Protein AF-A0A416FDQ7-F1 (afdb_monomer_lite)

Sequence (149 aa):
MKQRTRKKWMRQYKRKMKEKDTWDLSYNFARYVLPRLKRFRHVVNGHPVKDDVKTMDDWYKVLDKIILAFDYIVDADDWWIFNPEYDYTSGLHFGSEPTDKPGRSRCVITEEDWVAPVREKMNKEEQRRYEVIQEGLNLFAKWYMHLWW

Radius of gyration: 23.42 Å; chains: 1; bounding box: 60×24×66 Å

pLDDT: mean 86.21, std 9.96, range [53.75, 97.81]

Structure (mmCIF, N/CA/C/O backbone):
data_AF-A0A416FDQ7-F1
#
_entry.id   AF-A0A416FDQ7-F1
#
loop_
_atom_site.group_PDB
_atom_site.id
_atom_site.type_symbol
_atom_site.label_atom_id
_atom_site.label_alt_id
_atom_site.label_comp_id
_atom_site.label_asym_id
_atom_site.label_entity_id
_atom_site.label_seq_id
_atom_site.pdbx_PDB_ins_code
_atom_site.Cartn_x
_atom_site.Cartn_y
_atom_site.Cartn_z
_atom_site.occupancy
_atom_site.B_iso_or_equiv
_atom_site.auth_seq_id
_atom_site.auth_comp_id
_atom_site.auth_asym_id
_atom_site.auth_atom_id
_atom_site.pdbx_PDB_model_num
ATOM 1 N N . MET A 1 1 ? -19.639 9.659 -37.426 1.00 53.75 1 MET A N 1
ATOM 2 C CA . MET A 1 1 ? -20.151 8.619 -36.496 1.00 53.75 1 MET A CA 1
ATOM 3 C C . MET A 1 1 ? -21.623 8.920 -36.169 1.00 53.75 1 MET A C 1
ATOM 5 O O . MET A 1 1 ? -21.892 9.984 -35.625 1.00 53.75 1 MET A O 1
ATOM 9 N N . LYS A 1 2 ? -22.591 8.074 -36.575 1.00 70.31 2 LYS A N 1
ATOM 10 C CA . LYS A 1 2 ? -24.042 8.372 -36.468 1.00 70.31 2 LYS A CA 1
ATOM 11 C C . LYS A 1 2 ? -24.461 8.625 -35.004 1.00 70.31 2 LYS A C 1
ATOM 13 O O . LYS A 1 2 ? -24.099 7.874 -34.102 1.00 70.31 2 LYS A O 1
ATOM 18 N N . GLN A 1 3 ? -25.262 9.667 -34.770 1.00 67.12 3 GLN A N 1
ATOM 19 C CA . GLN A 1 3 ? -25.688 10.166 -33.446 1.00 67.12 3 GLN A CA 1
ATOM 20 C C . GLN A 1 3 ? -26.283 9.076 -32.524 1.00 67.12 3 GLN A C 1
ATOM 22 O O . GLN A 1 3 ? -26.074 9.087 -31.308 1.00 67.12 3 GLN A O 1
ATOM 27 N N . ARG A 1 4 ? -26.980 8.086 -33.105 1.00 66.19 4 ARG A N 1
ATOM 28 C CA . ARG A 1 4 ? -27.522 6.907 -32.402 1.00 66.19 4 ARG A CA 1
ATOM 29 C C . ARG A 1 4 ? -26.433 5.993 -31.836 1.00 66.19 4 ARG A C 1
ATOM 31 O O . ARG A 1 4 ? -26.561 5.528 -30.706 1.00 66.19 4 ARG A O 1
ATOM 38 N N . THR A 1 5 ? -25.354 5.771 -32.582 1.00 72.00 5 THR A N 1
ATOM 39 C CA . THR A 1 5 ? -24.224 4.934 -32.158 1.00 72.00 5 THR A CA 1
ATOM 40 C C . THR A 1 5 ? -23.496 5.573 -30.978 1.00 72.00 5 THR A C 1
ATOM 42 O O . THR A 1 5 ? -23.199 4.884 -30.007 1.00 72.00 5 THR A O 1
ATOM 45 N N . ARG A 1 6 ? -23.334 6.907 -30.996 1.00 73.25 6 ARG A N 1
ATOM 46 C CA . ARG A 1 6 ? -22.774 7.688 -29.879 1.00 73.25 6 ARG A CA 1
ATOM 47 C C . ARG A 1 6 ? -23.649 7.612 -28.623 1.00 73.25 6 ARG A C 1
ATOM 49 O O . ARG A 1 6 ? -23.128 7.352 -27.546 1.00 73.25 6 ARG A O 1
ATOM 56 N N . LYS A 1 7 ? -24.978 7.760 -28.734 1.00 75.75 7 LYS A N 1
ATOM 57 C CA . LYS A 1 7 ? -25.898 7.611 -27.582 1.00 75.75 7 LYS A CA 1
ATOM 58 C C . LYS A 1 7 ? -25.881 6.196 -26.985 1.00 75.75 7 LYS A C 1
ATOM 60 O O . LYS A 1 7 ? -25.921 6.063 -25.764 1.00 75.75 7 LYS A O 1
ATOM 65 N N . LYS A 1 8 ? -25.800 5.149 -27.817 1.00 76.88 8 LYS A N 1
ATOM 66 C CA . LYS A 1 8 ? -25.683 3.752 -27.357 1.00 76.88 8 LYS A CA 1
ATOM 67 C C . LYS A 1 8 ? -24.354 3.516 -26.631 1.00 76.88 8 LYS A C 1
ATOM 69 O O . LYS A 1 8 ? -24.367 2.962 -25.538 1.00 76.88 8 LYS A O 1
ATOM 74 N N . TRP A 1 9 ? -23.250 4.024 -27.184 1.00 69.44 9 TRP A N 1
ATOM 75 C CA . TRP A 1 9 ? -21.930 4.006 -26.546 1.00 69.44 9 TRP A CA 1
ATOM 76 C C . TRP A 1 9 ? -21.925 4.726 -25.197 1.00 69.44 9 TRP A C 1
ATOM 78 O O . TRP A 1 9 ? -21.516 4.139 -24.207 1.00 69.44 9 TRP A O 1
ATOM 88 N N . MET A 1 10 ? -22.463 5.946 -25.120 1.00 66.19 10 MET A N 1
ATOM 89 C CA . MET A 1 10 ? -22.531 6.719 -23.872 1.00 66.19 10 MET A CA 1
ATOM 90 C C . MET A 1 10 ? -23.371 6.023 -22.792 1.00 66.19 10 MET A C 1
ATOM 92 O O . MET A 1 10 ? -22.987 6.016 -21.625 1.00 66.19 10 MET A O 1
ATOM 96 N N . ARG A 1 11 ? -24.500 5.401 -23.166 1.00 70.00 11 ARG A N 1
ATOM 97 C CA . ARG A 1 11 ? -25.326 4.609 -22.236 1.00 70.00 11 ARG A CA 1
ATOM 98 C C . ARG A 1 11 ? -24.607 3.348 -21.760 1.00 70.00 11 ARG A C 1
ATOM 100 O O . ARG A 1 11 ? -24.705 3.009 -20.589 1.00 70.00 11 ARG A O 1
ATOM 107 N N . GLN A 1 12 ? -23.876 2.669 -22.643 1.00 64.81 12 GLN A N 1
ATOM 108 C CA . GLN A 1 12 ? -23.105 1.478 -22.288 1.00 64.81 12 GLN A CA 1
ATOM 109 C C . GLN A 1 12 ? -21.880 1.827 -21.429 1.00 64.81 12 GLN A C 1
ATOM 111 O O . GLN A 1 12 ? -21.561 1.084 -20.511 1.00 64.81 12 GLN A O 1
ATOM 116 N N . TYR A 1 13 ? -21.240 2.970 -21.683 1.00 64.62 13 TYR A N 1
ATOM 117 C CA . TYR A 1 13 ? -20.099 3.480 -20.924 1.00 64.62 13 TYR A CA 1
ATOM 118 C C . TYR A 1 13 ? -20.504 3.896 -19.504 1.00 64.62 13 TYR A C 1
ATOM 120 O O . TYR A 1 13 ? -19.911 3.422 -18.541 1.00 64.62 13 TYR A O 1
ATOM 128 N N . LYS A 1 14 ? -21.604 4.655 -19.358 1.00 61.00 14 LYS A N 1
ATOM 129 C CA . LYS A 1 14 ? -22.192 4.984 -18.044 1.00 61.00 14 LYS A CA 1
ATOM 130 C C . LYS A 1 14 ? -22.604 3.753 -17.232 1.00 61.00 14 LYS A C 1
ATOM 132 O O . LYS A 1 14 ? -22.630 3.820 -16.017 1.00 61.00 14 LYS A O 1
ATOM 137 N N . ARG A 1 15 ? -22.930 2.635 -17.891 1.00 61.50 15 ARG A N 1
ATOM 138 C CA . ARG A 1 15 ? -23.296 1.373 -17.225 1.00 61.50 15 ARG A CA 1
ATOM 139 C C . ARG A 1 15 ? -22.093 0.482 -16.891 1.00 61.50 15 ARG A C 1
ATOM 141 O O . ARG A 1 15 ? -22.276 -0.532 -16.227 1.00 61.50 15 ARG A O 1
ATOM 148 N N . LYS A 1 16 ? -20.901 0.800 -17.413 1.00 63.09 16 LYS A N 1
ATOM 149 C CA . LYS A 1 16 ? -19.674 0.001 -17.250 1.00 63.09 16 LYS A CA 1
ATOM 150 C C . LYS A 1 16 ? -18.787 0.474 -16.102 1.00 63.09 16 LYS A C 1
ATOM 152 O O . LYS A 1 16 ? -18.101 -0.366 -15.539 1.00 63.09 16 LYS A O 1
ATOM 157 N N . MET A 1 17 ? -18.803 1.762 -15.766 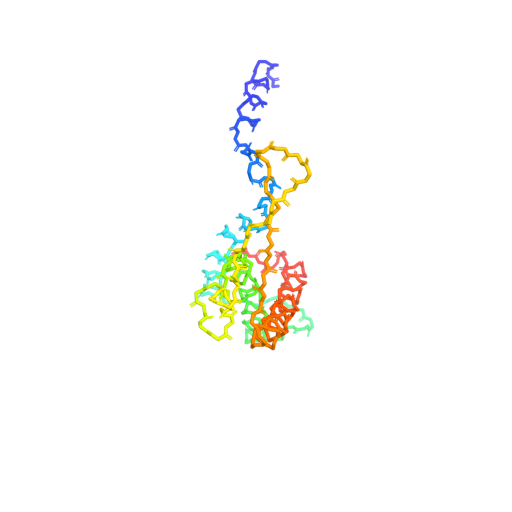1.00 64.69 17 MET A N 1
ATOM 158 C CA . MET A 1 17 ? -18.159 2.255 -14.548 1.00 64.69 17 MET A CA 1
ATOM 159 C C . MET A 1 17 ? -19.136 2.065 -13.399 1.00 64.69 17 MET A C 1
ATOM 161 O O . MET A 1 17 ? -20.149 2.762 -13.335 1.00 64.69 17 MET A O 1
ATOM 165 N N . LYS A 1 18 ? -18.891 1.065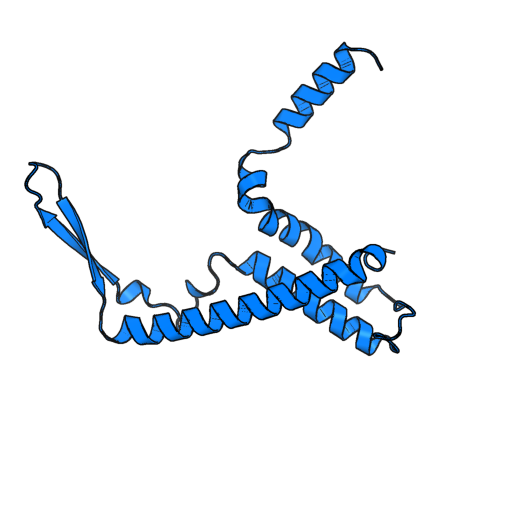 -12.550 1.00 70.81 18 LYS A N 1
ATOM 166 C CA . LYS A 1 18 ? -19.693 0.920 -11.338 1.00 70.81 18 LYS A CA 1
ATOM 167 C C . LYS A 1 18 ? -19.286 2.054 -10.412 1.00 70.81 18 LYS A C 1
ATOM 169 O O . LYS A 1 18 ? -18.103 2.349 -10.307 1.00 70.81 18 LYS A O 1
ATOM 174 N N . GLU A 1 19 ? -20.246 2.671 -9.735 1.00 71.56 19 GLU A N 1
ATOM 175 C CA . GLU A 1 19 ? -19.952 3.775 -8.815 1.00 71.56 19 GLU A CA 1
ATOM 176 C C . GLU A 1 19 ? -18.919 3.353 -7.770 1.00 71.56 19 GLU A C 1
ATOM 178 O O . GLU A 1 19 ? -17.971 4.081 -7.552 1.00 71.56 19 GLU A O 1
ATOM 183 N N . LYS A 1 20 ? -18.980 2.122 -7.247 1.00 71.56 20 LYS A N 1
ATOM 184 C CA . LYS A 1 20 ? -17.946 1.578 -6.346 1.00 71.56 20 LYS A CA 1
ATOM 185 C C . LYS A 1 20 ? -16.508 1.656 -6.889 1.00 71.56 20 LYS A C 1
ATOM 187 O O . LYS A 1 20 ? -15.577 1.843 -6.120 1.00 71.56 20 LYS A O 1
ATOM 192 N N . ASP A 1 21 ? -16.321 1.586 -8.208 1.00 72.25 21 ASP A N 1
ATOM 193 C CA . ASP A 1 21 ? -14.995 1.664 -8.826 1.00 72.25 21 ASP A CA 1
ATOM 194 C C . ASP A 1 21 ? -14.405 3.089 -8.729 1.00 72.25 21 ASP A C 1
ATOM 196 O O . ASP A 1 21 ? -13.208 3.266 -8.942 1.00 72.25 21 ASP A O 1
ATOM 200 N N . THR A 1 22 ? -15.222 4.109 -8.412 1.00 73.31 22 THR A N 1
ATOM 201 C CA . THR A 1 22 ? -14.753 5.481 -8.154 1.00 73.31 22 THR A CA 1
ATOM 202 C C . THR A 1 22 ? -14.335 5.715 -6.707 1.00 73.31 22 THR A C 1
ATOM 204 O O . THR A 1 22 ? -13.530 6.608 -6.472 1.00 73.31 22 THR A O 1
ATOM 207 N N . TRP A 1 23 ? -14.870 4.942 -5.756 1.00 74.81 23 TRP A N 1
ATOM 208 C CA . TRP A 1 23 ? 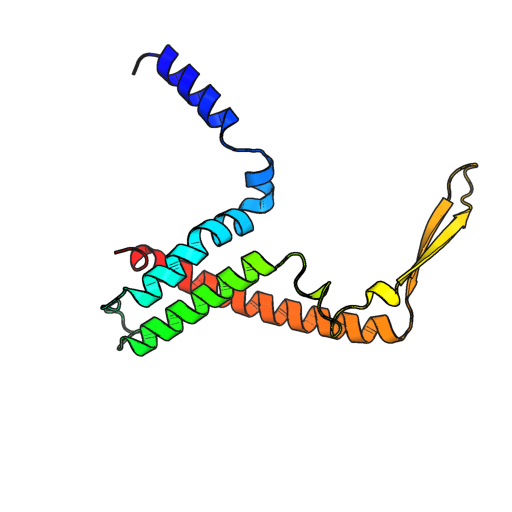-14.516 5.053 -4.334 1.00 74.81 23 TRP A CA 1
ATOM 209 C C . TRP A 1 23 ? -13.232 4.268 -4.032 1.00 74.81 23 TRP A C 1
ATOM 211 O O . TRP A 1 23 ? -12.353 4.791 -3.359 1.00 74.81 23 TRP A O 1
ATOM 221 N N . ASP A 1 24 ? -13.053 3.107 -4.675 1.00 81.69 24 ASP A N 1
ATOM 222 C CA . ASP A 1 24 ? -11.900 2.215 -4.458 1.00 81.69 24 ASP A CA 1
ATOM 223 C C . ASP A 1 24 ? -10.938 2.206 -5.657 1.00 81.69 24 ASP A C 1
ATOM 225 O O . ASP A 1 24 ? -10.415 1.163 -6.069 1.00 81.69 24 ASP A O 1
ATOM 229 N N . LEU A 1 25 ? -10.758 3.353 -6.319 1.00 86.75 25 LEU A N 1
ATOM 230 C CA . LEU A 1 25 ? -9.999 3.404 -7.572 1.00 86.75 25 LEU A CA 1
ATOM 231 C C . LEU A 1 25 ? -8.532 3.000 -7.375 1.00 86.75 25 LEU A C 1
ATOM 233 O O . LEU A 1 25 ? -7.992 2.273 -8.207 1.00 86.75 25 LEU A O 1
ATOM 237 N N . SER A 1 26 ? -7.900 3.438 -6.283 1.00 88.00 26 SER A N 1
ATOM 238 C CA . SER A 1 26 ? -6.518 3.085 -5.930 1.00 88.00 26 SER A CA 1
ATOM 239 C C . SER A 1 26 ? -6.347 1.573 -5.785 1.00 88.00 26 SER A C 1
ATOM 241 O O . SER A 1 26 ? -5.481 0.994 -6.440 1.00 88.00 26 SER A O 1
ATOM 243 N N . TYR A 1 27 ? -7.225 0.925 -5.017 1.00 89.69 27 TYR A N 1
ATOM 244 C CA . TYR A 1 27 ? -7.255 -0.526 -4.838 1.00 89.69 27 TYR A CA 1
ATOM 245 C C . TYR A 1 27 ? -7.482 -1.256 -6.165 1.00 89.69 27 TYR A C 1
ATOM 247 O O . TYR A 1 27 ? -6.715 -2.143 -6.541 1.00 89.69 27 TYR A O 1
ATOM 255 N N . ASN A 1 28 ? -8.507 -0.867 -6.930 1.00 89.56 28 ASN A N 1
ATOM 256 C CA . ASN A 1 28 ? -8.829 -1.524 -8.198 1.00 89.56 28 ASN A CA 1
ATOM 257 C C . ASN A 1 28 ? -7.702 -1.374 -9.227 1.00 89.56 28 ASN A C 1
ATOM 259 O O . ASN A 1 28 ? -7.391 -2.325 -9.953 1.00 89.56 28 ASN A O 1
ATOM 263 N N . PHE A 1 29 ? -7.078 -0.197 -9.277 1.00 90.94 29 PHE A N 1
ATOM 264 C CA . PHE A 1 29 ? -5.911 0.064 -10.105 1.00 90.94 29 PHE A CA 1
ATOM 265 C C . PHE A 1 29 ? -4.725 -0.794 -9.666 1.00 90.94 29 PHE A C 1
ATOM 267 O O . PHE A 1 29 ? -4.142 -1.494 -10.497 1.00 90.94 29 PHE A O 1
ATOM 274 N N . ALA A 1 30 ? -4.415 -0.818 -8.368 1.00 93.94 30 ALA A N 1
ATOM 275 C CA . ALA A 1 30 ? -3.313 -1.605 -7.838 1.00 93.94 30 ALA A CA 1
ATOM 276 C C . ALA A 1 30 ? -3.505 -3.100 -8.108 1.00 93.94 30 ALA A C 1
ATOM 278 O O . ALA A 1 30 ? -2.623 -3.746 -8.673 1.00 93.94 30 ALA A O 1
ATOM 279 N N . ARG A 1 31 ? -4.706 -3.626 -7.848 1.00 92.62 31 ARG A N 1
ATOM 280 C CA . ARG A 1 31 ? -5.085 -5.017 -8.122 1.00 92.62 31 ARG A CA 1
ATOM 281 C C . ARG A 1 31 ? -4.940 -5.392 -9.598 1.00 92.62 31 ARG A C 1
ATOM 283 O O . ARG A 1 31 ? -4.625 -6.535 -9.924 1.00 92.62 31 ARG A O 1
ATOM 290 N N . TYR A 1 32 ? -5.175 -4.448 -10.508 1.00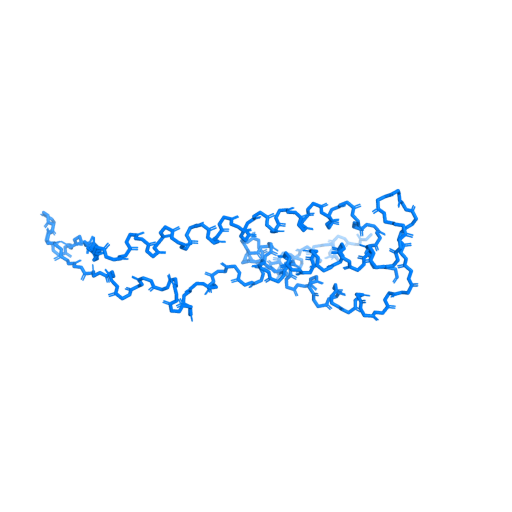 92.94 32 TYR A N 1
ATOM 291 C CA . TYR A 1 32 ? -4.984 -4.665 -11.941 1.00 92.94 32 TYR A CA 1
ATOM 292 C C . TYR A 1 32 ? -3.502 -4.640 -12.348 1.00 92.94 32 TYR A C 1
ATOM 294 O O . TYR A 1 32 ? -3.059 -5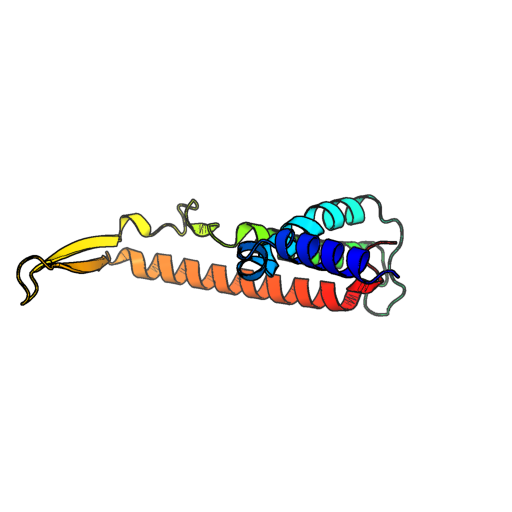.471 -13.146 1.00 92.94 32 TYR A O 1
ATOM 302 N N . VAL A 1 33 ? -2.730 -3.692 -11.823 1.00 95.38 33 VAL A N 1
ATOM 303 C CA . VAL A 1 33 ? -1.332 -3.454 -12.209 1.00 95.38 33 VAL A CA 1
ATOM 304 C C . VAL A 1 33 ? -0.376 -4.476 -11.583 1.00 95.38 33 VAL A C 1
ATOM 306 O O . VAL A 1 33 ? 0.514 -4.980 -12.267 1.00 95.38 33 VAL A O 1
ATOM 309 N N . LEU A 1 34 ? -0.595 -4.854 -10.326 1.00 96.12 34 LEU A N 1
ATOM 310 C CA . LEU A 1 34 ? 0.264 -5.739 -9.537 1.00 96.12 34 LEU A CA 1
ATOM 311 C C . LEU A 1 34 ? 0.654 -7.065 -10.226 1.00 96.12 34 LEU A C 1
ATOM 313 O O . LEU A 1 34 ? 1.853 -7.331 -10.351 1.00 96.12 34 LEU A O 1
ATOM 317 N N . PRO A 1 35 ? -0.276 -7.902 -10.736 1.00 96.62 35 PRO A N 1
ATOM 318 C CA . PRO A 1 35 ? 0.109 -9.155 -11.393 1.00 96.62 35 PRO A CA 1
ATOM 319 C C . PRO A 1 35 ? 0.947 -8.922 -12.657 1.00 96.62 35 PRO A C 1
ATOM 321 O O . PRO A 1 35 ? 1.796 -9.744 -13.006 1.00 96.62 35 PRO A O 1
ATOM 324 N N . ARG A 1 36 ? 0.747 -7.785 -13.335 1.00 95.75 36 ARG A N 1
ATOM 325 C CA . ARG A 1 36 ? 1.530 -7.407 -14.515 1.00 95.75 36 ARG A CA 1
ATOM 326 C C . ARG A 1 36 ? 2.928 -6.973 -14.109 1.00 95.75 36 ARG A C 1
ATOM 328 O O . ARG A 1 36 ? 3.867 -7.400 -14.764 1.00 95.75 36 ARG A O 1
ATOM 335 N N . LEU A 1 37 ? 3.081 -6.210 -13.023 1.00 96.00 37 LEU A N 1
ATOM 336 C CA . LEU A 1 37 ? 4.395 -5.827 -12.494 1.00 96.00 37 LEU A CA 1
ATOM 337 C C . LEU A 1 37 ? 5.199 -7.066 -12.096 1.00 96.00 37 LEU A C 1
ATOM 339 O O . LEU A 1 37 ? 6.349 -7.209 -12.505 1.00 96.00 37 LEU A O 1
ATOM 343 N N . LYS A 1 38 ? 4.564 -8.005 -11.380 1.00 95.81 38 LYS A N 1
ATOM 344 C CA . LYS A 1 38 ? 5.178 -9.289 -11.020 1.00 95.81 38 LYS A CA 1
ATOM 345 C C . LYS A 1 38 ? 5.620 -10.044 -12.271 1.00 95.81 38 LYS A C 1
ATOM 347 O O . LYS A 1 38 ? 6.775 -10.446 -12.355 1.00 95.81 38 LYS A O 1
ATOM 352 N N . ARG A 1 39 ? 4.760 -10.181 -13.287 1.00 95.06 39 ARG A N 1
ATOM 353 C CA . ARG A 1 39 ? 5.144 -10.831 -14.551 1.00 95.06 39 ARG A CA 1
ATOM 354 C C . ARG A 1 39 ? 6.281 -10.095 -15.261 1.00 95.06 39 ARG A C 1
ATOM 356 O O . ARG A 1 39 ? 7.223 -10.747 -15.694 1.00 95.06 39 ARG A O 1
ATOM 363 N N . PHE A 1 40 ? 6.196 -8.773 -15.362 1.00 94.06 40 PHE A N 1
ATOM 364 C CA . PHE A 1 40 ? 7.188 -7.915 -16.003 1.00 94.06 40 PHE A CA 1
ATOM 365 C C . PHE A 1 40 ? 8.567 -8.104 -15.379 1.00 94.06 40 PHE A C 1
ATOM 367 O O . PHE A 1 40 ? 9.528 -8.368 -16.094 1.00 94.06 40 PHE A O 1
ATOM 374 N N . ARG A 1 41 ? 8.639 -8.106 -14.045 1.00 93.94 41 ARG A N 1
ATOM 375 C CA . ARG A 1 41 ? 9.868 -8.388 -13.305 1.00 93.94 41 ARG A CA 1
ATOM 376 C C . ARG A 1 41 ? 10.508 -9.738 -13.673 1.00 93.94 41 ARG A C 1
ATOM 378 O O . ARG A 1 41 ? 11.727 -9.839 -13.689 1.00 93.94 41 ARG A O 1
ATOM 385 N N . HIS A 1 42 ? 9.724 -10.763 -13.997 1.00 92.50 42 HIS A N 1
ATOM 386 C CA . HIS A 1 42 ? 10.274 -12.071 -14.372 1.00 92.50 42 HIS A CA 1
ATOM 387 C C . HIS A 1 42 ? 10.754 -12.146 -15.827 1.00 92.50 42 HIS A C 1
ATOM 389 O O . HIS A 1 42 ? 11.621 -12.957 -16.133 1.00 92.50 42 HIS A O 1
ATOM 395 N N . VAL A 1 43 ? 10.157 -11.370 -16.737 1.00 92.12 43 VAL A N 1
ATOM 396 C CA . VAL A 1 43 ? 10.425 -11.482 -18.186 1.00 92.12 43 VAL A CA 1
ATOM 397 C C . VAL A 1 43 ? 11.383 -10.422 -18.711 1.00 92.12 43 VAL A C 1
ATOM 399 O O . VAL A 1 43 ? 11.934 -10.580 -19.796 1.00 92.12 43 VAL A O 1
ATOM 402 N N . VAL A 1 44 ? 11.550 -9.328 -17.972 1.00 90.81 44 VAL A N 1
ATOM 403 C CA . VAL A 1 44 ? 12.398 -8.217 -18.378 1.00 90.81 44 VAL A CA 1
ATOM 404 C C . VAL A 1 44 ? 13.862 -8.651 -18.461 1.00 90.81 44 VAL A C 1
ATOM 406 O O . VAL A 1 44 ? 14.415 -9.225 -17.529 1.00 90.81 44 VAL A O 1
ATOM 409 N N . ASN A 1 45 ? 14.498 -8.347 -19.588 1.00 86.31 45 ASN A N 1
ATOM 410 C CA . ASN A 1 45 ? 15.905 -8.648 -19.861 1.00 86.31 45 ASN A CA 1
ATOM 411 C C . ASN A 1 45 ? 16.743 -7.387 -20.142 1.00 86.31 45 ASN A C 1
ATOM 413 O O . ASN A 1 45 ? 17.904 -7.497 -20.527 1.00 86.31 45 ASN A O 1
ATOM 417 N N . GLY A 1 46 ? 16.160 -6.202 -19.951 1.00 84.50 46 GLY A N 1
ATOM 418 C CA . GLY A 1 46 ? 16.814 -4.913 -20.137 1.00 84.50 46 GLY A CA 1
ATOM 419 C C . GLY A 1 46 ? 16.423 -3.922 -19.047 1.00 84.50 46 GLY A C 1
ATOM 420 O O . GLY A 1 46 ? 15.366 -4.040 -18.428 1.00 84.50 46 GLY A O 1
ATOM 421 N N . HIS A 1 47 ? 17.288 -2.942 -18.808 1.00 88.56 47 HIS A N 1
ATOM 422 C CA . HIS A 1 47 ? 17.018 -1.848 -17.886 1.00 88.56 47 HIS A CA 1
ATOM 423 C C . HIS A 1 47 ? 17.013 -0.518 -18.640 1.00 88.56 47 HIS A C 1
ATOM 425 O O . HIS A 1 47 ? 17.620 -0.401 -19.710 1.00 88.56 47 HIS A O 1
ATOM 431 N N . PRO A 1 48 ? 16.349 0.509 -18.096 1.00 86.38 48 PRO A N 1
ATOM 432 C CA . PRO A 1 48 ? 16.435 1.848 -18.651 1.00 86.38 48 PRO A CA 1
ATOM 433 C C . PRO A 1 48 ? 17.877 2.365 -18.590 1.00 86.38 48 PRO A C 1
ATOM 435 O O . PRO A 1 48 ? 18.542 2.228 -17.563 1.00 86.38 48 PRO A O 1
ATOM 438 N N . VAL A 1 49 ? 18.342 3.013 -19.660 1.00 77.31 49 VAL A N 1
ATOM 439 C CA . VAL A 1 49 ? 19.620 3.740 -19.660 1.00 77.31 49 VAL A CA 1
ATOM 440 C C . VAL A 1 49 ? 19.379 5.123 -19.051 1.00 77.31 49 VAL A C 1
ATOM 442 O O . VAL A 1 49 ? 19.050 6.077 -19.753 1.00 77.31 49 VAL A O 1
ATOM 445 N N . LYS A 1 50 ? 19.458 5.215 -17.722 1.00 77.38 50 LYS A N 1
ATOM 446 C CA . LYS A 1 50 ? 19.362 6.466 -16.953 1.00 77.38 50 LYS A CA 1
ATOM 447 C C . LYS A 1 50 ? 20.362 6.430 -15.802 1.00 77.38 50 LYS A C 1
ATOM 449 O O . LYS A 1 50 ? 20.656 5.358 -15.283 1.00 77.38 50 LYS A O 1
ATOM 454 N N . ASP A 1 51 ? 20.822 7.602 -15.374 1.00 71.69 51 ASP A N 1
ATOM 455 C CA . ASP A 1 51 ? 21.933 7.744 -14.420 1.00 71.69 51 ASP A CA 1
ATOM 456 C C . ASP A 1 51 ? 21.726 7.003 -13.085 1.00 71.69 51 ASP A C 1
ATOM 458 O O . ASP A 1 51 ? 22.691 6.516 -12.491 1.00 71.69 51 ASP A O 1
ATOM 462 N N . ASP A 1 52 ? 20.470 6.859 -12.650 1.00 79.50 52 ASP A N 1
ATOM 463 C CA . ASP A 1 52 ? 20.098 6.210 -11.387 1.00 79.50 52 ASP A CA 1
ATOM 464 C C . ASP A 1 52 ? 20.088 4.671 -11.440 1.00 79.50 52 ASP A C 1
ATOM 466 O O . ASP A 1 52 ? 20.057 4.025 -10.395 1.00 79.50 52 ASP A O 1
ATOM 470 N N . VAL A 1 53 ? 20.066 4.068 -12.634 1.00 85.56 53 VAL A N 1
ATOM 471 C CA . VAL A 1 53 ? 19.969 2.611 -12.831 1.00 85.56 53 VAL A CA 1
ATOM 472 C C . VAL A 1 53 ? 21.041 2.189 -13.825 1.00 85.56 53 VAL A C 1
ATOM 474 O O . VAL A 1 53 ? 20.859 2.249 -15.041 1.00 85.56 53 VAL A O 1
ATOM 477 N N . LYS A 1 54 ? 22.188 1.772 -13.287 1.00 85.06 54 LYS A N 1
ATOM 478 C CA . LYS A 1 54 ? 23.368 1.406 -14.084 1.00 85.06 54 LYS A CA 1
ATOM 479 C C . LYS A 1 54 ? 23.400 -0.075 -14.430 1.00 85.06 54 LYS A C 1
ATOM 481 O O . LYS A 1 54 ? 24.054 -0.457 -15.394 1.00 85.06 54 LYS A O 1
ATOM 486 N N . THR A 1 55 ? 22.716 -0.896 -13.638 1.00 90.06 55 THR A N 1
ATOM 487 C CA . THR A 1 55 ? 22.703 -2.349 -13.785 1.00 90.06 55 THR A CA 1
ATOM 488 C C . THR A 1 55 ? 21.280 -2.903 -13.774 1.00 90.06 55 THR A C 1
ATOM 490 O O . THR A 1 55 ? 20.342 -2.272 -13.282 1.00 90.06 55 THR A O 1
ATOM 493 N N . MET A 1 56 ? 21.124 -4.133 -14.270 1.00 91.00 56 MET A N 1
ATOM 494 C CA . MET A 1 56 ? 19.871 -4.885 -14.131 1.00 91.00 56 MET A CA 1
ATOM 495 C C . MET A 1 56 ? 19.480 -5.112 -12.667 1.00 91.00 56 MET A C 1
ATOM 497 O O . MET A 1 56 ? 18.296 -5.113 -12.350 1.00 91.00 56 MET A O 1
ATOM 501 N N . ASP A 1 57 ? 20.456 -5.282 -11.774 1.00 92.19 57 ASP A N 1
ATOM 502 C CA . ASP A 1 57 ? 20.195 -5.477 -10.346 1.00 92.19 57 ASP A CA 1
ATOM 503 C C . ASP A 1 57 ? 19.586 -4.220 -9.708 1.00 92.19 57 ASP A C 1
ATOM 505 O O . ASP A 1 57 ? 18.608 -4.298 -8.965 1.00 92.19 57 ASP A O 1
ATOM 509 N N . ASP A 1 58 ? 20.084 -3.038 -10.078 1.00 92.44 58 ASP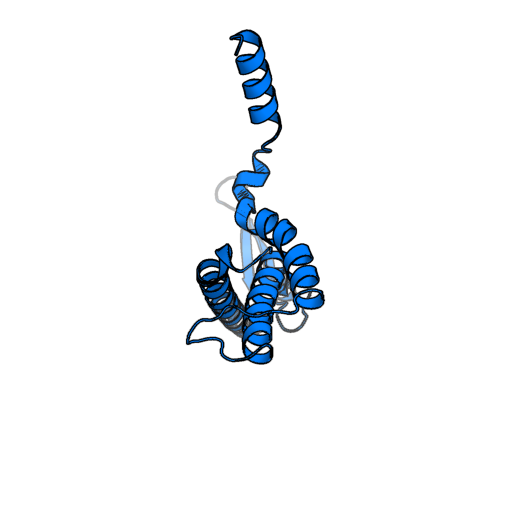 A N 1
ATOM 510 C CA . ASP A 1 58 ? 19.495 -1.769 -9.639 1.00 92.44 58 ASP A CA 1
ATOM 511 C C . ASP A 1 58 ? 18.061 -1.616 -10.151 1.00 92.44 58 ASP A C 1
ATOM 513 O O . ASP A 1 58 ? 17.177 -1.153 -9.426 1.00 92.44 58 ASP A O 1
ATOM 517 N N . TRP A 1 59 ? 17.801 -2.072 -11.378 1.00 93.62 59 TRP A N 1
ATOM 518 C CA . TRP A 1 59 ? 16.454 -2.068 -11.932 1.00 93.62 59 TRP A CA 1
ATOM 519 C C . TRP A 1 59 ? 15.518 -3.011 -11.176 1.00 93.62 59 TRP A C 1
ATOM 521 O O . TRP A 1 59 ? 14.391 -2.640 -10.853 1.00 93.62 59 TRP A O 1
ATOM 531 N N . TYR A 1 60 ? 15.993 -4.203 -10.823 1.00 94.69 60 TYR A N 1
ATOM 532 C CA . TYR A 1 60 ? 15.240 -5.143 -10.003 1.00 94.69 60 TYR A CA 1
ATOM 533 C C . TYR A 1 60 ? 14.895 -4.582 -8.628 1.00 94.69 60 TYR A C 1
ATOM 535 O O . TYR A 1 60 ? 13.746 -4.709 -8.213 1.00 94.69 60 TYR A O 1
ATOM 543 N N . LYS A 1 61 ? 15.822 -3.877 -7.972 1.00 95.44 61 LYS A N 1
ATOM 544 C CA . LYS A 1 61 ? 15.543 -3.195 -6.697 1.00 95.44 61 LYS A CA 1
ATOM 545 C C . LYS A 1 61 ? 14.440 -2.152 -6.838 1.00 95.44 61 LYS A C 1
ATOM 547 O O . LYS A 1 61 ? 13.569 -2.056 -5.977 1.00 95.44 61 LYS A O 1
ATOM 552 N N . VAL A 1 62 ? 14.454 -1.376 -7.922 1.00 95.56 62 VAL A N 1
ATOM 553 C CA . VAL A 1 62 ? 13.390 -0.403 -8.206 1.00 95.56 62 VAL A CA 1
ATOM 554 C C . VAL A 1 62 ? 12.052 -1.113 -8.419 1.00 95.56 62 VAL A C 1
ATOM 556 O O . VAL A 1 62 ? 11.050 -0.711 -7.827 1.00 95.56 62 VAL A O 1
ATOM 559 N N . LEU A 1 63 ? 12.030 -2.183 -9.217 1.00 95.88 63 LEU A N 1
ATOM 560 C CA . LEU A 1 63 ? 10.822 -2.968 -9.465 1.00 95.88 63 LEU A CA 1
ATOM 561 C C . LEU A 1 63 ? 10.270 -3.601 -8.186 1.00 95.88 63 LEU A C 1
ATOM 563 O O . LEU A 1 63 ? 9.060 -3.568 -7.986 1.00 95.88 63 LEU A O 1
ATOM 567 N N . ASP A 1 64 ? 11.125 -4.121 -7.308 1.00 97.31 64 ASP A N 1
ATOM 568 C CA . ASP A 1 64 ? 10.708 -4.721 -6.038 1.00 97.31 64 ASP A CA 1
ATOM 569 C C . ASP A 1 64 ? 10.077 -3.700 -5.098 1.00 97.31 64 ASP A C 1
ATOM 571 O O . ASP A 1 64 ? 9.046 -3.986 -4.495 1.00 97.31 64 ASP A O 1
ATOM 575 N N . LYS A 1 65 ? 10.617 -2.478 -5.037 1.00 97.81 65 LYS A N 1
ATOM 576 C CA . LYS A 1 65 ? 10.006 -1.383 -4.269 1.00 97.81 65 LYS A CA 1
ATOM 577 C C . LYS A 1 65 ? 8.629 -0.996 -4.807 1.00 97.81 65 LYS A C 1
ATOM 579 O O . LYS A 1 65 ? 7.698 -0.797 -4.030 1.00 97.81 65 LYS A O 1
ATOM 584 N N . ILE A 1 66 ? 8.482 -0.922 -6.131 1.00 97.31 66 ILE A N 1
ATOM 585 C CA . ILE A 1 66 ? 7.186 -0.657 -6.770 1.00 97.31 66 ILE A CA 1
ATOM 586 C C . ILE A 1 66 ? 6.207 -1.802 -6.471 1.00 97.31 66 ILE A C 1
ATOM 588 O O . ILE A 1 66 ? 5.073 -1.549 -6.076 1.00 97.31 66 ILE A O 1
ATOM 592 N N . ILE A 1 67 ? 6.627 -3.060 -6.639 1.00 97.19 67 ILE A N 1
ATOM 593 C CA . ILE A 1 67 ? 5.780 -4.233 -6.384 1.00 97.19 67 ILE A CA 1
ATOM 594 C C . ILE A 1 67 ? 5.333 -4.262 -4.923 1.00 97.19 67 ILE A C 1
ATOM 596 O O . ILE A 1 67 ? 4.144 -4.441 -4.678 1.00 97.19 67 ILE A O 1
ATOM 600 N N . LEU A 1 68 ? 6.245 -4.021 -3.978 1.00 97.00 68 LEU A N 1
ATOM 601 C CA . LEU A 1 68 ? 5.944 -3.989 -2.548 1.00 97.00 68 LEU A CA 1
ATOM 602 C C . LEU A 1 68 ? 4.899 -2.920 -2.204 1.00 97.00 68 LEU A C 1
ATOM 604 O O . LEU A 1 68 ? 3.950 -3.203 -1.479 1.00 97.00 68 LEU A O 1
ATOM 608 N N . ALA A 1 69 ? 5.028 -1.714 -2.765 1.00 96.62 69 ALA A N 1
ATOM 609 C CA . ALA A 1 69 ? 4.034 -0.660 -2.579 1.00 96.62 69 ALA A CA 1
ATOM 610 C C . ALA A 1 69 ? 2.648 -1.074 -3.099 1.00 96.62 69 ALA A C 1
ATOM 612 O O . ALA A 1 69 ? 1.645 -0.859 -2.425 1.00 96.62 69 ALA A O 1
ATOM 613 N N . PHE A 1 70 ? 2.580 -1.697 -4.278 1.00 95.56 70 PHE A N 1
ATOM 614 C CA . PHE A 1 70 ? 1.316 -2.183 -4.836 1.00 95.56 70 PHE A CA 1
ATOM 615 C C . PHE A 1 70 ? 0.738 -3.369 -4.053 1.00 95.56 70 PHE A C 1
ATOM 617 O O . PHE A 1 70 ? -0.482 -3.452 -3.932 1.00 95.56 70 PHE A O 1
ATOM 624 N N . ASP A 1 71 ? 1.579 -4.256 -3.512 1.00 94.75 71 ASP A N 1
ATOM 625 C CA . ASP A 1 71 ? 1.149 -5.321 -2.600 1.00 94.75 71 ASP A CA 1
ATOM 626 C C . ASP A 1 71 ? 0.506 -4.712 -1.340 1.00 94.75 71 ASP A C 1
ATOM 628 O O . ASP A 1 71 ? -0.612 -5.088 -0.998 1.00 94.75 71 ASP A O 1
ATOM 632 N N . TYR A 1 72 ? 1.124 -3.700 -0.719 1.00 93.69 72 TYR A N 1
ATOM 633 C CA . TYR A 1 72 ? 0.540 -3.018 0.445 1.00 93.69 72 TYR A CA 1
ATOM 634 C C . TYR A 1 72 ? -0.762 -2.274 0.140 1.00 93.69 72 TYR A C 1
ATOM 636 O O . TYR A 1 72 ? -1.662 -2.296 0.969 1.00 93.69 72 TYR A O 1
ATOM 644 N N . ILE A 1 73 ? -0.908 -1.648 -1.034 1.00 92.44 73 ILE A N 1
ATOM 645 C CA . ILE A 1 73 ? -2.176 -0.998 -1.422 1.00 92.44 73 ILE A CA 1
ATOM 646 C C . ILE A 1 73 ? -3.310 -2.027 -1.545 1.00 92.44 73 ILE A C 1
ATOM 648 O O . ILE A 1 73 ? -4.456 -1.723 -1.230 1.00 92.44 73 ILE A O 1
ATOM 652 N N . VAL A 1 74 ? -3.012 -3.236 -2.027 1.00 91.06 74 VAL A N 1
ATOM 653 C CA . VAL A 1 74 ? -4.013 -4.308 -2.145 1.00 91.06 74 VAL A CA 1
ATOM 654 C C . VAL A 1 74 ? -4.344 -4.925 -0.778 1.00 91.06 74 VAL A C 1
ATOM 656 O O . VAL A 1 74 ? -5.463 -5.395 -0.594 1.00 91.06 74 VAL A O 1
ATOM 659 N N . ASP A 1 75 ? -3.403 -4.896 0.164 1.00 86.50 75 ASP A N 1
ATOM 660 C CA . ASP A 1 75 ? -3.534 -5.408 1.539 1.00 86.50 75 ASP A CA 1
ATOM 661 C C . ASP A 1 75 ? -4.155 -4.388 2.526 1.00 86.50 75 ASP A C 1
ATOM 663 O O . ASP A 1 75 ? -4.472 -4.732 3.661 1.00 86.50 75 ASP A O 1
ATOM 667 N N . ALA A 1 76 ? -4.311 -3.123 2.114 1.00 71.06 76 ALA A N 1
ATOM 668 C CA . ALA A 1 76 ? -4.429 -1.964 3.005 1.00 71.06 76 ALA A CA 1
ATOM 669 C C . ALA A 1 76 ? -5.620 -1.957 3.979 1.00 71.06 76 ALA A C 1
ATOM 671 O O . ALA A 1 76 ? -5.475 -1.395 5.062 1.00 71.06 76 ALA A O 1
ATOM 672 N N . ASP A 1 77 ? -6.760 -2.561 3.641 1.00 66.06 77 ASP A N 1
ATOM 673 C CA . ASP A 1 77 ? -7.975 -2.371 4.447 1.00 66.06 77 ASP A CA 1
ATOM 674 C C . ASP A 1 77 ? -8.001 -3.229 5.731 1.00 66.06 77 ASP A C 1
ATOM 676 O O . ASP A 1 77 ? -8.515 -2.765 6.744 1.00 66.06 77 ASP A O 1
ATOM 680 N N . ASP A 1 78 ? -7.365 -4.411 5.750 1.00 71.69 78 ASP A N 1
ATOM 681 C CA . ASP A 1 78 ? -7.518 -5.386 6.853 1.00 71.69 78 ASP A CA 1
ATOM 682 C C . ASP A 1 78 ? -6.195 -6.011 7.348 1.00 71.69 78 ASP A C 1
ATOM 684 O O . ASP A 1 78 ? -6.201 -7.002 8.085 1.00 71.69 78 ASP A O 1
ATOM 688 N N . TRP A 1 79 ? -5.039 -5.455 6.970 1.00 81.38 79 TRP A N 1
ATOM 689 C CA . TRP A 1 79 ? -3.731 -6.076 7.237 1.00 81.38 79 TRP A CA 1
ATOM 690 C C . TRP A 1 79 ? -3.428 -6.344 8.723 1.00 81.38 79 TRP A C 1
ATOM 692 O O . TRP A 1 79 ? -2.626 -7.224 9.050 1.00 81.38 79 TRP A O 1
ATOM 702 N N . TRP A 1 80 ? -4.037 -5.568 9.622 1.00 82.62 80 TRP A N 1
ATOM 703 C CA . TRP A 1 80 ? -3.845 -5.648 11.071 1.00 82.62 80 TRP A CA 1
ATOM 704 C C . TRP A 1 80 ? -4.929 -6.476 11.775 1.00 82.62 80 TRP A C 1
ATOM 706 O O . TRP A 1 80 ? -4.655 -7.028 12.836 1.00 82.62 80 TRP A O 1
ATOM 716 N N . ILE A 1 81 ? -6.121 -6.627 11.180 1.00 74.44 81 ILE A N 1
ATOM 717 C CA . ILE A 1 81 ? -7.288 -7.276 11.810 1.00 74.44 81 ILE A CA 1
ATOM 718 C C . ILE A 1 81 ? -7.020 -8.755 12.110 1.00 74.44 81 ILE A C 1
ATOM 720 O O . ILE A 1 81 ? -7.471 -9.284 13.119 1.00 74.44 81 ILE A O 1
ATOM 724 N N . PHE A 1 82 ? -6.258 -9.430 11.250 1.00 76.81 82 PHE A N 1
ATOM 725 C CA . PHE A 1 82 ? -5.900 -10.841 11.428 1.00 76.81 82 PHE A CA 1
ATOM 726 C C . PHE A 1 82 ? -4.490 -11.041 11.988 1.00 76.81 82 PHE A C 1
ATOM 728 O O . PHE A 1 82 ? -4.003 -12.172 12.020 1.00 76.81 82 PHE A O 1
ATOM 735 N N . ASN A 1 83 ? -3.819 -9.964 12.408 1.00 84.44 83 ASN A N 1
ATOM 736 C CA . ASN A 1 83 ? -2.493 -10.040 12.998 1.00 84.44 83 ASN A CA 1
ATOM 737 C C . ASN A 1 83 ? -2.591 -9.894 14.529 1.00 84.44 83 ASN A C 1
ATOM 739 O O . ASN A 1 83 ? -2.789 -8.777 15.007 1.00 84.44 83 ASN A O 1
ATOM 743 N N . PRO A 1 84 ? -2.377 -10.975 15.312 1.00 84.31 84 PRO A N 1
ATOM 744 C CA . PRO A 1 84 ? -2.475 -10.937 16.775 1.00 84.31 84 PRO A CA 1
ATOM 745 C C . PRO A 1 84 ? -1.564 -9.900 17.445 1.00 84.31 84 PRO A C 1
ATOM 747 O O . PRO A 1 84 ? -1.793 -9.516 18.584 1.00 84.31 84 PRO A O 1
ATOM 750 N N . GLU A 1 85 ? -0.508 -9.459 16.759 1.00 87.19 85 GLU A N 1
ATOM 751 C CA . GLU A 1 85 ? 0.418 -8.439 17.250 1.00 87.19 85 GLU A CA 1
ATOM 752 C C . GLU A 1 85 ? -0.185 -7.025 17.277 1.00 87.19 85 GLU A C 1
ATOM 754 O O . GLU A 1 85 ? 0.264 -6.180 18.056 1.00 87.19 85 GLU A O 1
ATOM 759 N N . TYR A 1 86 ? -1.173 -6.772 16.417 1.00 86.69 86 TYR A N 1
ATOM 760 C CA . TYR A 1 86 ? -1.808 -5.468 16.221 1.00 86.69 86 TYR A CA 1
ATOM 761 C C . TYR A 1 86 ? -3.318 -5.495 16.479 1.00 86.69 86 TYR A C 1
ATOM 763 O O . TYR A 1 86 ? -3.957 -4.445 16.452 1.00 86.69 86 TYR A O 1
ATOM 771 N N . ASP A 1 87 ? -3.885 -6.669 16.749 1.00 87.88 87 ASP A N 1
ATOM 772 C CA . ASP A 1 87 ? -5.288 -6.831 17.102 1.00 87.88 87 ASP A CA 1
ATOM 773 C C . ASP A 1 87 ? -5.543 -6.401 18.557 1.00 87.88 87 ASP A C 1
ATOM 775 O O . ASP A 1 87 ? -5.191 -7.091 19.513 1.00 87.88 87 ASP A O 1
ATOM 779 N N . TYR A 1 88 ? -6.179 -5.240 18.721 1.00 86.25 88 TYR A N 1
ATOM 780 C CA . TYR A 1 88 ? -6.675 -4.738 20.006 1.00 86.25 88 TYR A CA 1
ATOM 781 C C . TYR A 1 88 ? -8.202 -4.818 20.128 1.00 86.25 88 TYR A C 1
ATOM 783 O O . TYR A 1 88 ? -8.776 -4.264 21.067 1.00 86.25 88 TYR A O 1
ATOM 791 N N . THR A 1 89 ? -8.883 -5.487 19.191 1.00 86.56 89 THR A N 1
ATOM 792 C CA . THR A 1 89 ? -10.353 -5.500 19.126 1.00 86.56 89 THR A CA 1
ATOM 793 C C . THR A 1 89 ? -10.989 -6.170 20.340 1.00 86.56 89 THR A C 1
ATOM 795 O O . THR A 1 89 ? -12.052 -5.744 20.784 1.00 86.56 89 THR A O 1
ATOM 798 N N . SER A 1 90 ? -10.315 -7.161 20.931 1.00 87.31 90 SER A N 1
ATOM 799 C CA . SER A 1 90 ? -10.765 -7.862 22.140 1.00 87.31 90 SER A CA 1
ATOM 800 C C . SER A 1 90 ? -10.754 -6.996 23.402 1.00 87.31 90 SER A C 1
ATOM 802 O O . SER A 1 90 ? -11.474 -7.306 24.347 1.00 87.31 90 SER A O 1
ATOM 804 N N . GLY A 1 91 ? -9.986 -5.903 23.412 1.00 87.19 91 GLY A N 1
ATOM 805 C CA . GLY A 1 91 ? -9.958 -4.934 24.510 1.00 87.19 91 GLY A CA 1
ATOM 806 C C . GLY A 1 91 ? -10.971 -3.796 24.356 1.00 87.19 91 GLY A C 1
ATOM 807 O O . GLY A 1 91 ? -10.989 -2.891 25.192 1.00 87.19 91 GLY A O 1
ATOM 808 N N . LEU A 1 92 ? -11.786 -3.803 23.293 1.00 89.75 92 LEU A N 1
ATOM 809 C CA . LEU A 1 92 ? -12.852 -2.830 23.060 1.00 89.75 92 LEU A CA 1
ATOM 810 C C . LEU A 1 92 ? -14.186 -3.383 23.565 1.00 89.75 92 LEU A C 1
ATOM 812 O O . LEU A 1 92 ? -14.743 -4.330 23.009 1.00 89.75 92 LEU A O 1
ATOM 816 N N . HIS A 1 93 ? -14.743 -2.742 24.587 1.00 90.44 93 HIS A N 1
ATOM 817 C CA . HIS A 1 93 ? -16.012 -3.141 25.187 1.00 90.44 93 HIS A CA 1
ATOM 818 C C . HIS A 1 93 ? -17.126 -2.184 24.782 1.00 90.44 93 HIS A C 1
ATOM 820 O O . HIS A 1 93 ? -17.020 -0.968 24.948 1.00 90.44 93 HIS A O 1
ATOM 826 N N . PHE A 1 94 ? -18.219 -2.748 24.271 1.00 90.06 94 PHE A N 1
ATOM 827 C CA . PHE A 1 94 ? -19.402 -2.000 23.856 1.00 90.06 94 PHE A CA 1
ATOM 828 C C . PHE A 1 94 ? -20.450 -2.011 24.968 1.00 90.06 94 PHE A C 1
ATOM 830 O O . PHE A 1 94 ? -21.076 -3.031 25.255 1.00 90.06 94 PHE A O 1
ATOM 837 N N . GLY A 1 95 ? -20.651 -0.851 25.581 1.00 87.50 95 GLY A N 1
ATOM 838 C CA . GLY A 1 95 ? -21.706 -0.572 26.542 1.00 87.50 95 GLY A CA 1
ATOM 839 C C . GLY A 1 95 ? -22.849 0.241 25.936 1.00 87.50 95 GLY A C 1
ATOM 840 O O . GLY A 1 95 ? -22.750 0.829 24.856 1.00 87.50 95 GLY A O 1
ATOM 841 N N . SER A 1 96 ? -23.959 0.298 26.666 1.00 87.00 96 SER A N 1
ATOM 842 C CA . SER A 1 96 ? -25.132 1.092 26.308 1.00 87.00 96 SER A CA 1
ATOM 843 C C . SER A 1 96 ? -25.580 1.899 27.516 1.00 87.00 96 SER A C 1
ATOM 845 O O . SER A 1 96 ? -26.011 1.327 28.515 1.00 87.00 96 SER A O 1
ATOM 847 N N . GLU A 1 97 ? -25.561 3.220 27.392 1.00 87.12 97 GLU A N 1
ATOM 848 C CA . GLU A 1 97 ? -26.103 4.128 28.400 1.00 87.12 97 GLU A CA 1
ATOM 849 C C . GLU A 1 97 ? -27.463 4.679 27.953 1.00 87.12 97 GLU A C 1
ATOM 851 O O . GLU A 1 97 ? -27.619 5.061 26.787 1.00 87.12 97 GLU A O 1
ATOM 856 N N . PRO A 1 98 ? -28.472 4.741 28.838 1.00 84.25 98 PRO A N 1
ATOM 857 C CA . PRO A 1 98 ? -29.752 5.352 28.509 1.00 84.25 98 PRO A CA 1
ATOM 858 C C . PRO A 1 98 ? -29.574 6.845 28.210 1.00 84.25 98 PRO A C 1
ATOM 860 O O . PRO A 1 98 ? -28.763 7.534 28.826 1.00 84.25 98 PRO A O 1
ATOM 863 N N . THR A 1 99 ? -30.339 7.354 27.247 1.00 84.62 99 THR A N 1
ATOM 864 C CA . THR A 1 99 ? -30.374 8.790 26.938 1.00 84.62 99 THR A CA 1
ATOM 865 C C . THR A 1 99 ? -31.652 9.423 27.472 1.00 84.62 99 THR A C 1
ATOM 867 O O . THR A 1 99 ? -32.627 8.727 27.749 1.00 84.62 99 THR A O 1
ATOM 870 N N . ASP A 1 100 ? -31.689 10.756 27.518 1.00 88.06 100 ASP A N 1
ATOM 871 C CA . ASP A 1 100 ? -32.878 11.526 27.921 1.00 88.06 100 ASP A CA 1
ATOM 872 C C . ASP A 1 100 ? -34.110 11.242 27.040 1.00 88.06 100 ASP A C 1
ATOM 874 O O . ASP A 1 100 ? -35.239 11.581 27.393 1.00 88.06 100 ASP A O 1
ATOM 878 N N . LYS A 1 101 ? -33.907 10.639 25.861 1.00 84.50 101 LYS A N 1
ATOM 879 C CA . LYS A 1 101 ? -34.978 10.263 24.942 1.00 84.50 101 LYS A CA 1
ATOM 880 C C . LYS A 1 101 ? -35.371 8.801 25.170 1.00 84.50 101 LYS A C 1
ATOM 882 O O . LYS A 1 101 ? -34.539 7.915 24.957 1.00 84.50 101 LYS A O 1
ATOM 887 N N . PRO A 1 102 ? -36.642 8.520 25.508 1.00 81.81 102 PRO A N 1
ATOM 888 C CA . PRO A 1 102 ? -37.106 7.153 25.698 1.00 81.81 102 PRO A CA 1
ATOM 889 C C . PRO A 1 102 ? -36.908 6.332 24.418 1.00 81.81 102 PRO A C 1
ATOM 891 O O . PRO A 1 102 ? -37.182 6.796 23.310 1.00 81.81 102 PRO A O 1
ATOM 894 N N . GLY A 1 103 ? -36.392 5.112 24.578 1.00 82.69 103 GLY A N 1
ATOM 895 C CA . GLY A 1 103 ? -36.099 4.196 23.472 1.00 82.69 103 GLY A CA 1
ATOM 896 C C . GLY A 1 103 ? -34.793 4.469 22.718 1.00 82.69 103 GLY A C 1
ATOM 897 O O . GLY A 1 103 ? -34.532 3.800 21.721 1.00 82.69 103 GLY A O 1
ATOM 898 N N . ARG A 1 104 ? -33.961 5.424 23.162 1.00 81.06 104 ARG A N 1
ATOM 899 C CA . ARG A 1 104 ? -32.605 5.620 22.631 1.00 81.06 104 ARG A CA 1
ATOM 900 C C . ARG A 1 104 ? -31.552 5.366 23.700 1.00 81.06 104 ARG A C 1
ATOM 902 O O . ARG A 1 104 ? -31.628 5.917 24.798 1.00 81.06 104 ARG A O 1
ATOM 909 N N . SER A 1 105 ? -30.525 4.625 23.311 1.00 85.00 105 SER A N 1
ATOM 910 C CA . SER A 1 105 ? -29.316 4.439 24.104 1.00 85.00 105 SER A CA 1
ATOM 911 C C . SER A 1 105 ? -28.104 4.972 23.356 1.00 85.00 105 SER A C 1
ATOM 913 O O . SER A 1 105 ? -28.027 4.899 22.127 1.00 85.00 105 SER A O 1
ATOM 915 N N . ARG A 1 106 ? -27.159 5.528 24.107 1.00 86.19 106 ARG A N 1
ATOM 916 C CA . ARG A 1 106 ? -25.846 5.932 23.628 1.00 86.19 106 ARG A CA 1
ATOM 917 C C . ARG A 1 106 ? -24.933 4.716 23.684 1.00 86.19 106 ARG A C 1
ATOM 919 O O . ARG A 1 106 ? -24.805 4.094 24.733 1.00 86.19 106 ARG A O 1
ATOM 926 N N . CYS A 1 107 ? -24.293 4.405 22.564 1.00 88.56 107 CYS A N 1
ATOM 927 C CA . CYS A 1 107 ? -23.184 3.461 22.552 1.00 88.56 107 CYS A CA 1
ATOM 928 C C . CYS A 1 107 ? -22.004 4.096 23.292 1.00 88.56 107 CYS A C 1
ATOM 930 O O . CYS A 1 107 ? -21.570 5.188 22.920 1.00 88.56 107 CYS A O 1
ATOM 932 N N . VAL A 1 108 ? -21.506 3.425 24.324 1.00 87.69 108 VAL A N 1
ATOM 933 C CA . VAL A 1 108 ? -20.286 3.812 25.034 1.00 87.69 108 VAL A CA 1
ATOM 934 C C . VAL A 1 108 ? -19.242 2.758 24.740 1.00 87.69 108 VAL A C 1
ATOM 936 O O . VAL A 1 108 ? -19.515 1.570 24.868 1.00 87.69 108 VAL A O 1
ATOM 939 N N . ILE A 1 109 ? -18.070 3.192 24.296 1.00 89.12 109 ILE A N 1
ATOM 940 C CA . ILE A 1 109 ? -16.944 2.304 24.030 1.00 89.12 109 ILE A CA 1
ATOM 941 C C . ILE A 1 109 ? -15.948 2.532 25.158 1.00 89.12 109 ILE A C 1
ATOM 943 O O . ILE A 1 109 ? -15.501 3.661 25.359 1.00 89.12 109 ILE A O 1
ATOM 947 N N . THR A 1 110 ? -15.645 1.478 25.907 1.00 89.88 110 THR A N 1
ATOM 948 C CA . THR A 1 110 ? -14.589 1.489 26.923 1.00 89.88 110 THR A CA 1
ATOM 949 C C . THR A 1 110 ? -13.438 0.620 26.452 1.00 89.88 110 THR A C 1
ATOM 951 O O . THR A 1 110 ? -13.664 -0.452 25.893 1.00 89.88 110 THR A O 1
ATOM 954 N N . GLU A 1 111 ? -12.214 1.078 26.675 1.00 91.56 111 GLU A N 1
ATOM 955 C CA . GLU A 1 111 ? -11.002 0.408 26.210 1.00 91.56 111 GLU A CA 1
ATOM 956 C C . GLU A 1 111 ? -10.190 -0.065 27.419 1.00 91.56 111 GLU A C 1
ATOM 958 O O . GLU A 1 111 ? -10.100 0.651 28.417 1.00 91.56 111 GLU A O 1
ATOM 963 N N . GLU A 1 112 ? -9.619 -1.265 27.343 1.00 91.94 112 GLU A N 1
ATOM 964 C CA . GLU A 1 112 ? -8.674 -1.750 28.355 1.00 91.94 112 GLU A CA 1
ATOM 965 C C . GLU A 1 112 ? -7.314 -1.039 28.251 1.00 91.94 112 GLU A C 1
ATOM 967 O O . GLU A 1 112 ? -6.888 -0.636 27.170 1.00 91.94 112 GLU A O 1
ATOM 972 N N . ASP A 1 113 ? -6.579 -0.942 29.364 1.00 91.38 113 ASP A N 1
ATOM 973 C CA . ASP A 1 113 ? -5.314 -0.189 29.438 1.00 91.38 113 ASP A CA 1
ATOM 974 C C . ASP A 1 113 ? -4.246 -0.670 28.434 1.00 91.38 113 ASP A C 1
ATOM 976 O O . ASP A 1 113 ? -3.417 0.113 27.965 1.00 91.38 113 ASP A O 1
ATOM 980 N N . TRP A 1 114 ? -4.264 -1.956 28.066 1.00 88.69 114 TRP A N 1
ATOM 981 C CA . TRP A 1 114 ? -3.323 -2.528 27.099 1.00 88.69 114 TRP A CA 1
ATOM 982 C C . TRP A 1 114 ? -3.670 -2.203 25.635 1.00 88.69 114 TRP A C 1
ATOM 984 O O . TRP A 1 114 ? -2.815 -2.371 24.765 1.00 88.69 114 TRP A O 1
ATOM 994 N N . VAL A 1 115 ? -4.871 -1.689 25.341 1.00 90.94 115 VAL A N 1
ATOM 995 C CA . VAL A 1 115 ? -5.287 -1.307 23.978 1.00 90.94 115 VAL A CA 1
ATOM 996 C C . VAL A 1 115 ? -4.444 -0.149 23.450 1.00 90.94 115 VAL A C 1
ATOM 998 O O . VAL A 1 115 ? -4.008 -0.170 22.298 1.00 90.94 115 VAL A O 1
ATOM 1001 N N . ALA A 1 116 ? -4.179 0.853 24.290 1.00 90.12 116 ALA A N 1
ATOM 1002 C CA . ALA A 1 116 ? -3.432 2.049 23.908 1.00 90.12 116 ALA A CA 1
ATOM 1003 C C . ALA A 1 116 ? -2.031 1.744 23.327 1.00 90.12 116 ALA A C 1
ATOM 1005 O O . ALA A 1 116 ? -1.749 2.204 22.215 1.00 90.12 116 ALA A O 1
ATOM 1006 N N . PRO A 1 117 ? -1.158 0.949 23.983 1.00 92.50 117 PRO A N 1
ATOM 1007 C CA . PRO A 1 117 ? 0.158 0.633 23.427 1.00 92.50 117 PRO A CA 1
ATOM 1008 C C . PRO A 1 117 ? 0.097 -0.230 22.156 1.00 92.50 117 PRO A C 1
ATOM 1010 O O . PRO A 1 117 ? 0.913 -0.029 21.253 1.00 92.50 117 PRO A O 1
ATOM 1013 N N . VAL A 1 118 ? -0.863 -1.156 22.034 1.00 91.25 118 VAL A N 1
ATOM 1014 C CA . VAL A 1 118 ? -1.036 -1.966 20.808 1.00 91.25 118 VAL A CA 1
ATOM 1015 C C . VAL A 1 118 ? -1.476 -1.084 19.640 1.00 91.25 118 VAL A C 1
ATOM 1017 O O . VAL A 1 118 ? -0.915 -1.174 18.548 1.00 91.25 118 VAL A O 1
ATOM 1020 N N . ARG A 1 119 ? -2.407 -0.156 19.880 1.00 89.88 119 ARG A N 1
ATOM 1021 C CA . ARG A 1 119 ? -2.838 0.829 18.884 1.00 89.88 119 ARG A CA 1
ATOM 1022 C C . ARG A 1 119 ? -1.699 1.749 18.457 1.00 89.88 119 ARG A C 1
ATOM 1024 O O . ARG A 1 119 ? -1.544 2.014 17.270 1.00 89.88 119 ARG A O 1
ATOM 1031 N N . GLU A 1 120 ? -0.871 2.213 19.391 1.00 91.62 120 GLU A N 1
ATOM 1032 C CA . GLU A 1 120 ? 0.305 3.020 19.050 1.00 91.62 120 GLU A CA 1
ATOM 1033 C C . GLU A 1 120 ? 1.282 2.236 18.162 1.00 91.62 120 GLU A C 1
ATOM 1035 O O . GLU A 1 120 ? 1.805 2.768 17.180 1.00 91.62 120 GLU A O 1
ATOM 1040 N N . LYS A 1 121 ? 1.499 0.954 18.469 1.00 91.75 121 LYS A N 1
ATOM 1041 C CA . LYS A 1 121 ? 2.318 0.057 17.648 1.00 91.75 121 LYS A CA 1
ATOM 1042 C C . LYS A 1 121 ? 1.739 -0.116 16.241 1.00 91.75 121 LYS A C 1
ATOM 1044 O O . LYS A 1 121 ? 2.491 -0.042 15.270 1.00 91.75 121 LYS A O 1
ATOM 1049 N N . MET A 1 122 ? 0.423 -0.303 16.134 1.00 91.12 122 MET A N 1
ATOM 1050 C CA . MET A 1 122 ? -0.293 -0.395 14.859 1.00 91.12 122 MET A CA 1
ATOM 1051 C C . MET A 1 122 ? -0.139 0.893 14.046 1.00 91.12 122 MET A C 1
ATOM 1053 O O . MET A 1 122 ? 0.278 0.822 12.895 1.00 91.12 122 MET A O 1
ATOM 1057 N N . ASN A 1 123 ? -0.366 2.062 14.652 1.00 90.19 123 ASN A N 1
ATOM 1058 C CA . ASN A 1 123 ? -0.216 3.360 13.985 1.00 90.19 123 ASN A CA 1
ATOM 1059 C C . ASN A 1 123 ? 1.213 3.575 13.453 1.00 90.19 123 ASN A C 1
ATOM 1061 O O . ASN A 1 123 ? 1.404 4.106 12.361 1.00 90.19 123 ASN A O 1
ATOM 1065 N N . LYS A 1 124 ? 2.238 3.156 14.208 1.00 93.38 124 LYS A N 1
ATOM 1066 C CA . LYS A 1 124 ? 3.641 3.235 13.762 1.00 93.38 124 LYS A CA 1
ATOM 1067 C C . LYS A 1 124 ? 3.903 2.350 12.544 1.00 93.38 124 LYS A C 1
ATOM 1069 O O . LYS A 1 124 ? 4.596 2.770 11.619 1.00 93.38 124 LYS A O 1
ATOM 1074 N N . GLU A 1 125 ? 3.359 1.138 12.538 1.00 91.88 125 GLU A N 1
ATOM 1075 C CA . GLU A 1 125 ? 3.492 0.222 11.404 1.00 91.88 125 GLU A CA 1
ATOM 1076 C C . GLU A 1 125 ? 2.697 0.703 10.182 1.00 91.88 125 GLU A C 1
ATOM 1078 O O . GLU A 1 125 ? 3.198 0.638 9.060 1.00 91.88 125 GLU A O 1
ATOM 1083 N N . GLU A 1 126 ? 1.504 1.261 10.385 1.00 90.81 126 GLU A N 1
ATOM 1084 C CA . GLU A 1 126 ? 0.712 1.894 9.330 1.00 90.81 126 GLU A CA 1
ATOM 1085 C C . GLU A 1 126 ? 1.480 3.053 8.680 1.00 90.81 126 GLU A C 1
ATOM 1087 O O . GLU A 1 126 ? 1.604 3.108 7.455 1.00 90.81 126 GLU A O 1
ATOM 1092 N N . GLN A 1 127 ? 2.086 3.924 9.491 1.00 92.56 127 GLN A N 1
ATOM 1093 C CA . GLN A 1 127 ? 2.919 5.022 9.007 1.00 92.56 127 GLN A CA 1
ATOM 1094 C C . GLN A 1 127 ? 4.123 4.514 8.195 1.00 92.56 127 GLN A C 1
ATOM 1096 O O . GLN A 1 127 ? 4.391 5.012 7.100 1.00 92.56 127 GLN A O 1
ATOM 1101 N N . ARG A 1 128 ? 4.812 3.470 8.675 1.00 94.25 128 ARG A N 1
ATOM 1102 C CA . ARG A 1 128 ? 5.917 2.828 7.942 1.00 94.25 128 ARG A CA 1
ATOM 1103 C C . ARG A 1 128 ? 5.448 2.273 6.593 1.00 94.25 128 ARG A C 1
ATOM 1105 O O . ARG A 1 128 ? 6.118 2.461 5.577 1.00 94.25 128 ARG A O 1
ATOM 1112 N N . ARG A 1 129 ? 4.303 1.582 6.560 1.00 93.38 129 ARG A N 1
ATOM 1113 C CA . ARG A 1 129 ? 3.704 1.061 5.318 1.00 93.38 129 ARG A CA 1
ATOM 1114 C C . ARG A 1 129 ? 3.354 2.194 4.360 1.00 93.38 129 ARG A C 1
ATOM 1116 O O . ARG A 1 129 ? 3.656 2.085 3.172 1.00 93.38 129 ARG A O 1
ATOM 1123 N N . TYR A 1 130 ? 2.791 3.289 4.866 1.00 92.94 130 TYR A N 1
ATOM 1124 C CA . TYR A 1 130 ? 2.467 4.473 4.075 1.00 92.94 130 TYR A CA 1
ATOM 1125 C C . TYR A 1 130 ? 3.711 5.084 3.416 1.00 92.94 130 TYR A C 1
ATOM 1127 O O . TYR A 1 130 ? 3.682 5.403 2.228 1.00 92.94 130 TYR A O 1
ATOM 1135 N N . GLU A 1 131 ? 4.828 5.182 4.136 1.00 95.75 131 GLU A N 1
ATOM 1136 C CA . GLU A 1 131 ? 6.099 5.675 3.590 1.00 95.75 131 GLU A CA 1
ATOM 1137 C C . GLU A 1 131 ? 6.633 4.782 2.462 1.00 95.75 131 GLU A C 1
ATOM 1139 O O . GLU A 1 131 ? 7.027 5.286 1.408 1.00 95.75 131 GLU A O 1
ATOM 1144 N N . VAL A 1 132 ? 6.565 3.457 2.634 1.00 95.94 132 VAL A N 1
ATOM 1145 C CA . VAL A 1 132 ? 6.936 2.491 1.585 1.00 95.94 132 VAL A CA 1
ATOM 1146 C C . VAL A 1 132 ? 6.031 2.630 0.359 1.00 95.94 132 VAL A C 1
ATOM 1148 O O . VAL A 1 132 ? 6.515 2.607 -0.776 1.00 95.94 132 VAL A O 1
ATOM 1151 N N . ILE A 1 133 ? 4.722 2.810 0.568 1.00 95.50 133 ILE A N 1
ATOM 1152 C CA . ILE A 1 133 ? 3.763 3.042 -0.517 1.00 95.50 133 ILE A CA 1
ATOM 1153 C C . ILE A 1 133 ? 4.126 4.320 -1.278 1.00 95.50 133 ILE A C 1
ATOM 1155 O O . ILE A 1 133 ? 4.212 4.297 -2.506 1.00 95.50 133 ILE A O 1
ATOM 1159 N N . GLN A 1 134 ? 4.376 5.422 -0.569 1.00 96.38 134 GLN A N 1
ATOM 1160 C CA . GLN A 1 134 ? 4.749 6.701 -1.175 1.00 96.38 134 GLN A CA 1
ATOM 1161 C C . GLN A 1 134 ? 6.045 6.591 -1.986 1.00 96.38 134 GLN A C 1
ATOM 1163 O O . GLN A 1 134 ? 6.099 7.053 -3.128 1.00 96.38 134 GLN A O 1
ATOM 1168 N N . GLU A 1 135 ? 7.078 5.940 -1.446 1.00 97.31 135 GLU A N 1
ATOM 1169 C CA . GLU A 1 135 ? 8.330 5.704 -2.171 1.00 97.31 135 GLU A CA 1
ATOM 1170 C C . GLU A 1 135 ? 8.088 4.903 -3.459 1.00 97.31 135 GLU A C 1
ATOM 1172 O O . GLU A 1 135 ? 8.511 5.315 -4.545 1.00 97.31 135 GLU A O 1
ATOM 1177 N N . GLY A 1 136 ? 7.366 3.783 -3.367 1.00 97.12 136 GLY A N 1
ATOM 1178 C CA . GLY A 1 136 ? 7.081 2.935 -4.521 1.00 97.12 136 GLY A CA 1
ATOM 1179 C C . GLY A 1 136 ? 6.207 3.622 -5.572 1.00 97.12 136 GLY A C 1
ATOM 1180 O O . GLY A 1 136 ? 6.462 3.462 -6.764 1.00 97.12 136 GLY A O 1
ATOM 1181 N N . LEU A 1 137 ? 5.230 4.444 -5.173 1.00 96.88 137 LEU A N 1
ATOM 1182 C CA . LEU A 1 137 ? 4.411 5.232 -6.102 1.00 96.88 137 LEU A CA 1
ATOM 1183 C C . LEU A 1 137 ? 5.223 6.321 -6.813 1.00 96.88 137 LEU A C 1
ATOM 1185 O O . LEU A 1 137 ? 5.046 6.526 -8.015 1.00 96.88 137 LEU A O 1
ATOM 1189 N N . ASN A 1 138 ? 6.158 6.971 -6.118 1.00 97.31 138 ASN A N 1
ATOM 1190 C CA . ASN A 1 138 ? 7.069 7.936 -6.735 1.00 97.31 138 ASN A CA 1
ATOM 1191 C C . ASN A 1 138 ? 7.986 7.265 -7.766 1.00 97.31 138 ASN A C 1
ATOM 1193 O O . ASN A 1 138 ? 8.174 7.783 -8.871 1.00 97.31 138 ASN A O 1
ATOM 1197 N N . LEU A 1 139 ? 8.516 6.081 -7.444 1.00 96.25 139 LEU A N 1
ATOM 1198 C CA . LEU A 1 139 ? 9.286 5.273 -8.390 1.00 96.25 139 LEU A CA 1
ATOM 1199 C C . LEU A 1 139 ? 8.424 4.831 -9.578 1.00 96.25 139 LEU A C 1
ATOM 1201 O O . LEU A 1 139 ? 8.855 4.957 -10.723 1.00 96.25 139 LEU A O 1
ATOM 1205 N N . PHE A 1 140 ? 7.195 4.380 -9.330 1.00 95.94 140 PHE A N 1
ATOM 1206 C CA . PHE A 1 140 ? 6.250 4.004 -10.378 1.00 95.94 140 PHE A CA 1
ATOM 1207 C C . PHE A 1 140 ? 5.978 5.167 -11.335 1.00 95.94 140 PHE A C 1
ATOM 1209 O O . PHE A 1 140 ? 6.069 4.994 -12.548 1.00 95.94 140 PHE A O 1
ATOM 1216 N N . ALA A 1 141 ? 5.714 6.364 -10.806 1.00 95.62 141 ALA A N 1
ATOM 1217 C CA . ALA A 1 141 ? 5.493 7.563 -11.609 1.00 95.62 141 ALA A CA 1
ATOM 1218 C C . ALA A 1 141 ? 6.735 7.931 -12.436 1.00 95.62 141 ALA A C 1
ATOM 1220 O O . ALA A 1 141 ? 6.633 8.173 -13.639 1.00 95.62 141 ALA A O 1
ATOM 1221 N N . LYS A 1 142 ? 7.922 7.908 -11.817 1.00 94.31 142 LYS A N 1
ATOM 1222 C CA . LYS A 1 142 ? 9.201 8.207 -12.480 1.00 94.31 142 LYS A CA 1
ATOM 1223 C C . LYS A 1 142 ? 9.500 7.256 -13.638 1.00 94.31 142 LYS A C 1
ATOM 1225 O O . LYS A 1 142 ? 10.037 7.678 -14.666 1.00 94.31 142 LYS A O 1
ATOM 1230 N N . TRP A 1 143 ? 9.182 5.977 -13.464 1.00 92.81 143 TRP A N 1
ATOM 1231 C CA . TRP A 1 143 ? 9.525 4.922 -14.410 1.00 92.81 143 TRP A CA 1
ATOM 1232 C C . TRP A 1 143 ? 8.363 4.466 -15.284 1.00 92.81 143 TRP A C 1
ATOM 1234 O O . TRP A 1 143 ? 8.548 3.550 -16.073 1.00 92.81 143 TRP A O 1
ATOM 1244 N N . TYR A 1 144 ? 7.202 5.117 -15.214 1.00 92.81 144 TYR A N 1
ATOM 1245 C CA . TYR A 1 144 ? 5.966 4.668 -15.858 1.00 92.81 144 TYR A CA 1
ATOM 1246 C C . TYR A 1 144 ? 6.122 4.282 -17.339 1.00 92.81 144 TYR A C 1
ATOM 1248 O O . TYR A 1 144 ? 5.631 3.241 -17.761 1.00 92.81 144 TYR A O 1
ATOM 1256 N N . MET A 1 145 ? 6.861 5.083 -18.115 1.00 90.06 145 MET A N 1
ATOM 1257 C CA . MET A 1 145 ? 7.115 4.849 -19.549 1.00 90.06 145 MET A CA 1
ATOM 1258 C C . MET A 1 145 ? 8.088 3.698 -19.841 1.00 90.06 145 MET A C 1
ATOM 1260 O O . MET A 1 145 ? 8.202 3.251 -20.977 1.00 90.06 145 MET A O 1
ATOM 1264 N N . HIS A 1 146 ? 8.823 3.266 -18.825 1.00 89.50 146 HIS A N 1
ATOM 1265 C CA . HIS A 1 146 ? 9.769 2.155 -18.853 1.00 89.50 146 HIS A CA 1
ATOM 1266 C C . HIS A 1 146 ? 9.184 0.895 -18.206 1.00 89.50 146 HIS A C 1
ATOM 1268 O O . HIS A 1 146 ? 9.849 -0.125 -18.073 1.00 89.50 146 HIS A O 1
ATOM 1274 N N . LEU A 1 147 ? 7.938 0.963 -17.761 1.00 87.19 147 LEU A N 1
ATOM 1275 C CA . LEU A 1 147 ? 7.163 -0.218 -17.466 1.00 87.19 147 LEU A CA 1
ATOM 1276 C C . LEU A 1 147 ? 6.458 -0.578 -18.785 1.00 87.19 147 LEU A C 1
ATOM 1278 O O . LEU A 1 147 ? 5.985 0.316 -19.483 1.00 87.19 147 LEU A O 1
ATOM 1282 N N . TRP A 1 148 ? 6.358 -1.869 -19.117 1.00 82.12 148 TRP A N 1
ATOM 1283 C CA . TRP A 1 148 ? 5.498 -2.380 -20.210 1.00 82.12 148 TRP A CA 1
ATOM 1284 C C . TRP A 1 148 ? 6.026 -2.326 -21.663 1.00 82.12 148 TRP A C 1
ATOM 1286 O O . TRP A 1 148 ? 5.239 -2.079 -22.577 1.00 82.12 148 TRP A O 1
ATOM 1296 N N . TRP A 1 149 ? 7.308 -2.615 -21.895 1.00 61.22 149 TRP A N 1
ATOM 1297 C CA . TRP A 1 149 ? 7.846 -2.887 -23.242 1.00 61.22 149 TRP A CA 1
ATOM 1298 C C . TRP A 1 149 ? 7.476 -4.268 -23.796 1.00 61.22 149 TRP A C 1
ATOM 1300 O O . TRP A 1 149 ? 7.438 -5.242 -23.004 1.00 61.22 149 TRP A O 1
#

Foldseek 3Di:
DDPVVVVVVVVVVVVPDDPVCVVLVLLVVLVVCLVLLVVQLVPDPDDDPDPQDPDPVSVSVLSVLLNLLSVCSNCPPCVQCPPPQLNQVVQWDWDWDDDPDPPDTDTDIDGDPVNVVSNVVVVVVSVVSVVSNVSSVVSCVVCVVVRDD

Secondary structure (DSSP, 8-state):
--HHHHHHHHHHHHTTS-THHHHSHHHHHHHHHHHHHHHHHHH------BTTB-SHHHHHHHHHHHHHHHHHHHHTTTTTTT-TTT--GGGEEEEEEE-SSTT-EEEEEEE-TTHHHHHHHHHHHHHHHHHHHHHHHHHHHHHGGGS--